Protein AF-A0A434RXT0-F1 (afdb_monomer)

Secondary structure (DSSP, 8-state):
---S---HHHHHHHHHHHHHHHHHHHTT-SSPPEEEEEEESTTTTTTS-HHHHHHHHHHHHHHHHHIIIII--SEEEEEEEE-SSEEEEEEEE-SS---SPPTT-TTHHHHHHHHHHHTT-EEEEEEEETTEEEEEEEEEEHHHHHHHHHHHHHTTS---------

Nearest PDB structures (foldseek):
  4gt8-assembly1_A  TM=8.142E-01  e=4.894E-08  Staphylococcus aureus subsp. aureus Mu50
  3ehg-assembly1_A  TM=8.130E-01  e=7.907E-08  Bacillus subtilis
  3gig-assembly1_B  TM=7.868E-01  e=9.465E-08  Bacillus subtilis
  5iuj-assembly2_E  TM=7.914E-01  e=3.334E-07  Bacillus subtilis subsp. subtilis str. 168
  7ssj-assembly1_A-2  TM=7.666E-01  e=7.720E-07  Bacillus subtilis subsp. subtilis str. 168

Mean predicted aligned error: 8.56 Å

Structure (mmCIF, N/CA/C/O backbone):
data_AF-A0A434RXT0-F1
#
_entry.id   AF-A0A434RXT0-F1
#
loop_
_atom_site.group_PDB
_atom_site.id
_atom_site.type_symbol
_atom_site.label_atom_id
_atom_site.label_alt_id
_atom_site.label_comp_id
_atom_site.label_asym_id
_atom_site.label_entity_id
_atom_site.label_seq_id
_atom_site.pdbx_PDB_ins_code
_atom_site.Cartn_x
_atom_site.Cartn_y
_atom_site.Cartn_z
_atom_site.occupancy
_atom_site.B_iso_or_equiv
_atom_site.auth_seq_id
_atom_site.auth_comp_id
_atom_site.auth_asym_id
_atom_site.auth_atom_id
_atom_site.pdbx_PDB_model_num
ATOM 1 N N . VAL A 1 1 ? 17.546 14.560 19.599 1.00 40.22 1 VAL A N 1
ATOM 2 C CA . VAL A 1 1 ? 16.942 15.906 19.497 1.00 40.22 1 VAL A CA 1
ATOM 3 C C . VAL A 1 1 ? 16.083 15.911 18.253 1.00 40.22 1 VAL A C 1
ATOM 5 O O . VAL A 1 1 ? 16.584 16.169 17.170 1.00 40.22 1 VAL A O 1
ATOM 8 N N . ASP A 1 2 ? 14.838 15.481 18.415 1.00 42.91 2 ASP A N 1
ATOM 9 C CA . ASP A 1 2 ? 13.806 15.513 17.377 1.00 42.91 2 ASP A CA 1
ATOM 10 C C . ASP A 1 2 ? 12.544 16.020 18.079 1.00 42.91 2 ASP A C 1
ATOM 12 O O . ASP A 1 2 ? 11.627 15.270 18.384 1.00 42.91 2 ASP A O 1
ATOM 16 N N . ASP A 1 3 ? 12.610 17.277 18.523 1.00 44.19 3 ASP A N 1
ATOM 17 C CA . ASP A 1 3 ? 11.499 17.926 19.206 1.00 44.19 3 ASP A CA 1
ATOM 18 C C . ASP A 1 3 ? 10.676 18.679 18.156 1.00 44.19 3 ASP A C 1
ATOM 20 O O . ASP A 1 3 ? 11.087 19.709 17.616 1.00 44.19 3 ASP A O 1
ATOM 24 N N . MET A 1 4 ? 9.507 18.101 17.877 1.00 46.62 4 MET A N 1
ATOM 25 C CA . MET A 1 4 ? 8.288 18.770 17.420 1.00 46.62 4 MET A CA 1
ATOM 26 C C . ME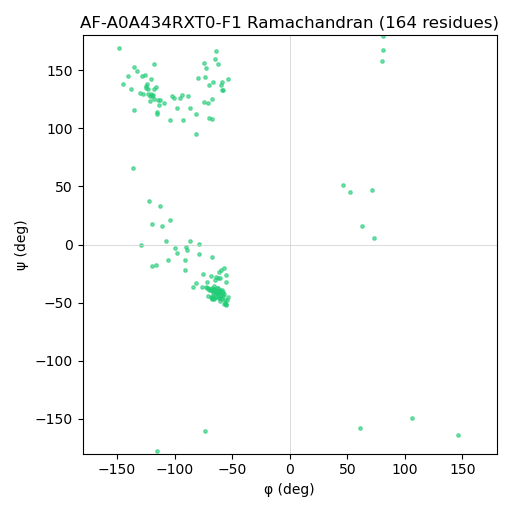T A 1 4 ? 8.256 19.319 15.989 1.00 46.62 4 MET A C 1
ATOM 28 O O . MET A 1 4 ? 7.754 20.418 15.747 1.00 46.62 4 MET A O 1
ATOM 32 N N . ARG A 1 5 ? 8.687 18.530 14.998 1.00 48.72 5 ARG A N 1
ATOM 33 C CA . ARG A 1 5 ? 8.102 18.670 13.655 1.00 48.72 5 ARG A CA 1
ATOM 34 C C . ARG A 1 5 ? 7.131 17.526 13.418 1.00 48.72 5 ARG A C 1
ATOM 36 O O . ARG A 1 5 ? 7.605 16.408 13.222 1.00 48.72 5 ARG A O 1
ATOM 43 N N . PRO A 1 6 ? 5.816 17.793 13.431 1.00 56.47 6 PRO A N 1
ATOM 44 C CA . PRO A 1 6 ? 4.856 16.743 13.175 1.00 56.47 6 PRO A CA 1
ATOM 45 C C . PRO A 1 6 ? 5.092 16.145 11.786 1.00 56.47 6 PRO A C 1
ATOM 47 O O . PRO A 1 6 ? 5.426 16.852 10.825 1.00 56.47 6 PRO A O 1
ATOM 50 N N . SER A 1 7 ? 5.017 14.819 11.701 1.00 75.81 7 SER A N 1
ATOM 51 C CA . SER A 1 7 ? 5.294 14.102 10.460 1.00 75.81 7 SER A CA 1
ATOM 52 C C . SER A 1 7 ? 4.256 14.456 9.386 1.00 75.81 7 SER A C 1
ATOM 54 O O . SER A 1 7 ? 3.156 14.913 9.684 1.00 75.81 7 SER A O 1
ATOM 56 N N . VAL A 1 8 ? 4.568 14.235 8.100 1.00 75.88 8 VAL A N 1
ATOM 57 C CA . VAL A 1 8 ? 3.572 14.429 7.019 1.00 75.88 8 VAL A CA 1
ATOM 58 C C . VAL A 1 8 ? 2.307 13.603 7.288 1.00 75.88 8 VAL A C 1
ATOM 60 O O . VAL A 1 8 ? 1.213 14.044 6.966 1.00 75.88 8 VAL A O 1
ATOM 63 N N . LEU A 1 9 ? 2.462 12.442 7.933 1.00 79.81 9 LEU A N 1
ATOM 64 C CA . LEU A 1 9 ? 1.357 11.583 8.346 1.00 79.81 9 LEU A CA 1
ATOM 65 C C . LEU A 1 9 ? 0.467 12.241 9.412 1.00 79.81 9 LEU A C 1
ATOM 67 O O . LEU A 1 9 ? -0.746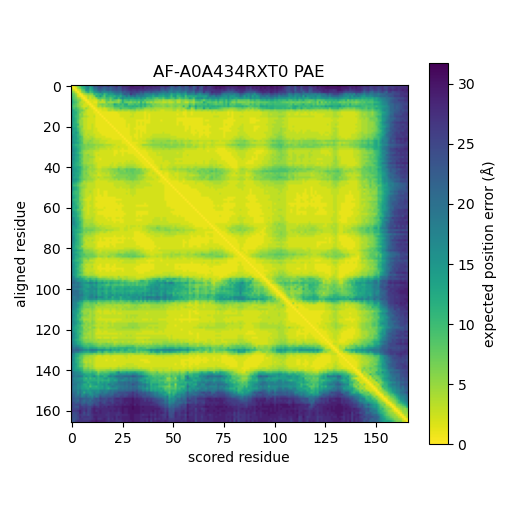 12.076 9.362 1.00 79.81 9 LEU A O 1
ATOM 71 N N . GLU A 1 10 ? 1.056 12.980 10.352 1.00 74.75 10 GLU A N 1
ATOM 72 C CA . GLU A 1 10 ? 0.332 13.703 11.407 1.00 74.75 10 GLU A CA 1
ATOM 73 C C . GLU A 1 10 ? -0.335 14.982 10.891 1.00 74.75 10 GLU A C 1
ATOM 75 O O . GLU A 1 10 ? -1.430 15.317 11.328 1.00 74.75 10 GLU A O 1
ATOM 80 N N . LEU A 1 11 ? 0.312 15.698 9.964 1.00 74.44 11 LEU A N 1
ATOM 81 C CA . LEU A 1 11 ? -0.185 16.980 9.451 1.00 74.44 11 LEU A CA 1
ATOM 82 C C . LEU A 1 11 ? -1.204 16.849 8.316 1.00 74.44 11 LEU A C 1
ATOM 84 O O . LEU A 1 11 ? -2.106 17.675 8.212 1.00 74.44 11 LEU A O 1
ATOM 88 N N . PHE A 1 12 ? -1.017 15.862 7.439 1.00 80.38 12 PHE A N 1
ATOM 89 C CA . PHE A 1 12 ? -1.732 15.757 6.161 1.00 80.38 12 PHE A CA 1
ATOM 90 C C . PHE A 1 12 ? -2.377 14.377 5.946 1.00 80.38 12 PHE A C 1
ATOM 92 O O . PHE A 1 12 ? -3.018 14.130 4.931 1.00 80.38 12 PHE A O 1
ATOM 99 N N . GLY A 1 13 ? -2.226 13.457 6.902 1.00 89.62 13 GLY A N 1
ATOM 100 C CA . GLY A 1 13 ? -2.868 12.148 6.852 1.00 89.62 13 GLY A CA 1
ATOM 101 C C . GLY A 1 13 ? -2.145 11.116 5.981 1.00 89.62 13 GLY A C 1
ATOM 102 O O . GLY A 1 13 ? -1.075 11.334 5.401 1.00 89.62 13 GLY A O 1
ATOM 103 N N . LEU A 1 14 ? -2.727 9.913 5.938 1.00 92.81 14 LEU A N 1
ATOM 104 C CA . LEU A 1 14 ? -2.098 8.730 5.341 1.00 92.81 14 LEU A CA 1
ATOM 105 C C . LEU A 1 14 ? -1.916 8.859 3.827 1.00 92.81 14 LEU A C 1
ATOM 107 O O . LEU A 1 14 ? -0.845 8.523 3.318 1.00 92.81 14 LEU A O 1
ATOM 111 N N . ARG A 1 15 ? -2.939 9.349 3.116 1.00 94.44 15 ARG A N 1
ATOM 112 C CA . ARG A 1 15 ? -2.906 9.526 1.658 1.00 94.44 15 ARG A CA 1
ATOM 113 C C . ARG A 1 15 ? -1.712 10.385 1.241 1.00 94.44 15 ARG A C 1
ATOM 115 O O . ARG A 1 15 ? -0.920 9.965 0.397 1.00 94.44 15 ARG A O 1
ATOM 122 N N . ASP A 1 16 ? -1.557 11.548 1.862 1.00 93.50 16 ASP A N 1
ATOM 123 C CA . ASP A 1 16 ? -0.539 12.527 1.480 1.00 93.50 16 ASP A CA 1
ATOM 124 C C . ASP A 1 16 ? 0.869 12.059 1.856 1.00 93.50 16 ASP A C 1
ATOM 126 O O . ASP A 1 16 ? 1.814 12.215 1.077 1.00 93.50 16 ASP A O 1
ATOM 130 N N . ALA A 1 17 ? 1.019 11.390 3.003 1.00 94.62 17 ALA A N 1
ATOM 131 C CA . ALA A 1 17 ? 2.281 10.757 3.378 1.00 94.62 17 ALA A CA 1
ATOM 132 C C . ALA A 1 17 ? 2.713 9.687 2.359 1.00 94.62 17 ALA A C 1
ATOM 134 O O . ALA A 1 17 ? 3.885 9.633 1.965 1.00 94.62 17 ALA A O 1
ATOM 135 N N . VAL A 1 18 ? 1.766 8.861 1.903 1.00 96.25 18 VAL A N 1
ATOM 136 C CA . VAL A 1 18 ? 1.993 7.833 0.881 1.00 96.25 18 VAL A CA 1
ATOM 137 C C . VAL A 1 18 ? 2.339 8.458 -0.468 1.00 96.25 18 VAL A C 1
ATOM 139 O O . VAL A 1 18 ? 3.325 8.047 -1.077 1.00 96.25 18 VAL A O 1
ATOM 142 N N . GLU A 1 19 ? 1.592 9.466 -0.922 1.00 95.88 19 GLU A N 1
ATOM 143 C CA . GLU A 1 19 ? 1.853 10.159 -2.189 1.00 95.88 19 GLU A CA 1
ATOM 144 C C . GLU A 1 19 ? 3.239 10.815 -2.192 1.00 95.88 19 GLU A C 1
ATOM 146 O O . GLU A 1 19 ? 4.027 10.634 -3.125 1.00 95.88 19 GLU A O 1
ATOM 151 N N . ALA A 1 20 ? 3.587 11.517 -1.112 1.00 95.50 20 ALA A N 1
ATOM 152 C CA . ALA A 1 20 ? 4.890 12.148 -0.969 1.00 95.50 20 ALA A CA 1
ATOM 153 C C . ALA A 1 20 ? 6.030 11.117 -0.983 1.00 95.50 20 ALA A C 1
ATOM 155 O O . ALA A 1 20 ? 7.080 11.361 -1.586 1.00 95.50 20 ALA A O 1
ATOM 156 N N . HIS A 1 21 ? 5.848 9.961 -0.334 1.00 96.38 21 HIS A N 1
ATOM 157 C CA . HIS A 1 21 ? 6.831 8.877 -0.379 1.00 96.38 21 HIS A CA 1
ATOM 158 C C . HIS A 1 21 ? 6.943 8.256 -1.770 1.00 96.38 21 HIS A C 1
ATOM 160 O O . HIS A 1 21 ? 8.055 8.104 -2.271 1.00 96.38 21 HIS A O 1
ATOM 166 N N . LEU A 1 22 ? 5.816 7.943 -2.412 1.00 96.88 22 LEU A N 1
ATOM 167 C CA . LEU A 1 22 ? 5.775 7.356 -3.750 1.00 96.88 22 LEU A CA 1
ATOM 168 C C . LEU A 1 22 ? 6.519 8.237 -4.758 1.00 96.88 22 LEU A C 1
ATOM 170 O O . LEU A 1 22 ? 7.434 7.760 -5.431 1.00 96.88 22 LEU A O 1
ATOM 174 N N . ASN A 1 23 ? 6.203 9.534 -4.783 1.00 96.62 23 ASN A N 1
ATOM 175 C CA . ASN A 1 23 ? 6.848 10.508 -5.662 1.00 96.62 23 ASN A CA 1
ATOM 176 C C . ASN A 1 23 ? 8.363 10.584 -5.427 1.00 96.62 23 ASN A C 1
ATOM 178 O O . ASN A 1 23 ? 9.140 10.581 -6.382 1.00 96.62 23 ASN A O 1
ATOM 182 N N . ARG A 1 24 ? 8.813 10.599 -4.163 1.00 96.62 24 ARG A N 1
ATOM 183 C CA . ARG A 1 24 ? 10.252 10.600 -3.843 1.00 96.62 24 ARG A CA 1
ATOM 184 C C . ARG A 1 24 ? 10.951 9.315 -4.280 1.00 96.62 24 ARG A C 1
ATOM 186 O O . ARG A 1 24 ? 12.070 9.390 -4.786 1.00 96.62 24 ARG A O 1
ATOM 193 N N . SER A 1 25 ? 10.310 8.163 -4.097 1.00 96.06 25 SER A N 1
ATOM 194 C CA . SER A 1 25 ? 10.882 6.853 -4.421 1.00 96.06 25 SER A CA 1
ATOM 195 C C . SER A 1 25 ? 11.110 6.669 -5.921 1.00 96.06 25 SER A C 1
ATOM 197 O O . SER A 1 25 ? 12.119 6.086 -6.313 1.00 96.06 25 SER A O 1
ATOM 199 N N . VAL A 1 26 ? 10.228 7.212 -6.768 1.00 96.81 26 VAL A N 1
ATOM 200 C CA . VAL A 1 26 ? 10.360 7.105 -8.232 1.00 96.81 26 VAL A CA 1
ATOM 201 C C . VAL A 1 26 ? 11.140 8.254 -8.875 1.00 96.81 26 VAL A C 1
ATOM 203 O O . VAL A 1 26 ? 11.553 8.132 -10.025 1.00 96.81 26 VAL A O 1
ATOM 206 N N . ALA A 1 27 ? 11.395 9.355 -8.157 1.00 95.75 27 ALA A N 1
ATOM 207 C CA . ALA A 1 27 ? 11.966 10.589 -8.719 1.00 95.75 27 ALA A CA 1
ATOM 208 C C . ALA A 1 27 ? 13.304 10.403 -9.457 1.00 95.75 27 ALA A C 1
ATOM 210 O O . ALA A 1 27 ? 13.661 11.205 -10.318 1.00 95.75 27 ALA A O 1
ATOM 211 N N . ARG A 1 28 ? 14.074 9.369 -9.099 1.00 94.25 28 ARG A N 1
ATOM 212 C CA . ARG A 1 28 ? 15.389 9.071 -9.692 1.00 94.25 28 ARG A CA 1
ATOM 213 C C . ARG A 1 28 ? 15.384 7.849 -10.611 1.00 94.25 28 ARG A C 1
ATOM 215 O O . ARG A 1 28 ? 16.449 7.479 -11.105 1.00 94.25 28 ARG A O 1
ATOM 222 N N . ALA A 1 29 ? 14.228 7.225 -10.826 1.00 93.81 29 ALA A N 1
ATOM 223 C CA . ALA A 1 29 ? 14.112 6.039 -11.660 1.00 93.81 29 ALA A CA 1
ATOM 224 C C . ALA A 1 29 ? 14.419 6.362 -13.131 1.00 93.81 29 ALA A C 1
ATOM 226 O O . ALA A 1 29 ? 14.046 7.416 -13.654 1.00 93.81 29 ALA A O 1
ATOM 227 N N . LYS A 1 30 ? 15.133 5.448 -13.793 1.00 93.38 30 LYS A N 1
ATOM 228 C CA . LYS A 1 30 ? 15.436 5.508 -15.226 1.00 93.38 30 LYS A CA 1
ATOM 229 C C . LYS A 1 30 ? 15.202 4.117 -15.827 1.00 93.38 30 LYS A C 1
ATOM 231 O O . LYS A 1 30 ? 15.941 3.207 -15.453 1.00 93.38 30 LYS A O 1
ATOM 236 N N . PRO A 1 31 ? 14.235 3.947 -16.750 1.00 93.69 31 PRO A N 1
ATOM 237 C CA . PRO A 1 31 ? 13.278 4.948 -17.253 1.00 93.69 31 PRO A CA 1
ATOM 238 C C . PRO A 1 31 ? 12.306 5.470 -16.166 1.00 93.69 31 PRO A C 1
ATOM 240 O O . PRO A 1 31 ? 12.246 4.886 -15.084 1.00 93.69 31 PRO A O 1
ATOM 243 N N . PRO A 1 32 ? 11.569 6.575 -16.418 1.00 96.38 32 PRO A N 1
ATOM 244 C CA . PRO A 1 32 ? 10.558 7.073 -15.486 1.00 96.38 32 PRO A CA 1
ATOM 245 C C . PRO A 1 32 ? 9.469 6.031 -15.213 1.00 96.38 32 PRO A C 1
ATOM 247 O O . PRO A 1 32 ? 9.010 5.361 -16.136 1.00 96.38 32 PRO A O 1
ATOM 250 N N . ILE A 1 33 ? 9.033 5.945 -13.956 1.00 97.75 33 ILE A N 1
ATOM 251 C CA . ILE A 1 33 ? 7.946 5.065 -13.511 1.00 97.75 33 ILE A CA 1
ATOM 252 C C . ILE A 1 33 ? 6.677 5.910 -13.385 1.00 97.75 33 ILE A C 1
ATOM 254 O O . ILE A 1 33 ? 6.679 6.933 -12.697 1.00 97.75 33 ILE A O 1
ATOM 258 N N . ALA A 1 34 ? 5.591 5.493 -14.034 1.00 97.56 34 ALA A N 1
ATOM 259 C CA . ALA A 1 34 ? 4.293 6.138 -13.890 1.00 97.56 34 ALA A CA 1
ATOM 260 C C . ALA A 1 34 ? 3.711 5.868 -12.495 1.00 97.56 34 ALA A C 1
ATOM 262 O O . ALA A 1 34 ? 3.753 4.741 -12.004 1.00 97.56 34 ALA A O 1
ATOM 263 N N . VAL A 1 35 ? 3.130 6.887 -11.866 1.00 97.56 35 VAL A N 1
ATOM 264 C CA . VAL A 1 35 ? 2.527 6.761 -10.534 1.00 97.56 35 VAL A CA 1
ATOM 265 C C . VAL A 1 35 ? 1.051 7.118 -10.564 1.00 97.56 35 VA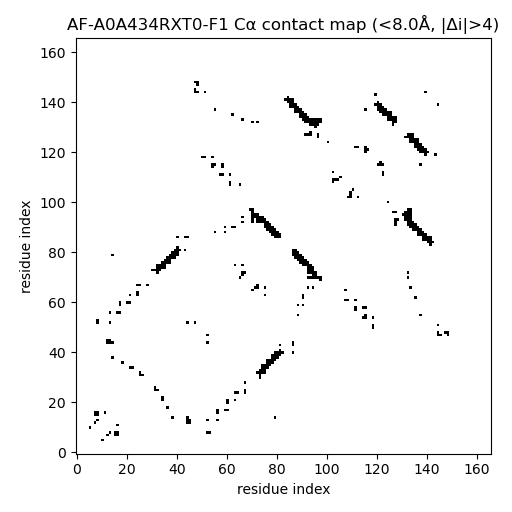L A C 1
ATOM 267 O O . VAL A 1 35 ? 0.640 8.040 -11.269 1.00 97.56 35 VAL A O 1
ATOM 270 N N . ARG A 1 36 ? 0.249 6.388 -9.788 1.00 97.25 36 ARG A N 1
ATOM 271 C CA . ARG A 1 36 ? -1.161 6.707 -9.555 1.00 97.25 36 ARG A CA 1
ATOM 272 C C . ARG A 1 36 ? -1.507 6.498 -8.091 1.00 97.25 36 ARG A C 1
ATOM 274 O O . ARG A 1 36 ? -1.203 5.449 -7.535 1.00 97.25 36 ARG A O 1
ATOM 281 N N . ILE A 1 37 ? -2.197 7.465 -7.501 1.00 96.81 37 ILE A N 1
ATOM 282 C CA . ILE A 1 37 ? -2.866 7.291 -6.217 1.00 96.81 37 ILE A CA 1
ATOM 283 C C . ILE A 1 37 ? -4.369 7.475 -6.409 1.00 96.81 37 ILE A C 1
ATOM 285 O O . ILE A 1 37 ? -4.802 8.390 -7.109 1.00 96.81 37 ILE A O 1
ATOM 289 N N . ALA A 1 38 ? -5.164 6.581 -5.837 1.00 96.25 38 ALA A N 1
ATOM 290 C CA . ALA A 1 38 ? -6.611 6.723 -5.776 1.00 96.25 38 ALA A CA 1
ATOM 291 C C . ALA A 1 38 ? -7.077 6.556 -4.340 1.00 96.25 38 ALA A C 1
ATOM 293 O O . ALA A 1 38 ? -6.741 5.574 -3.684 1.00 96.25 38 ALA A O 1
ATOM 294 N N . ASP A 1 39 ? -7.878 7.508 -3.881 1.00 95.75 39 ASP A N 1
ATOM 295 C CA . ASP A 1 39 ? -8.546 7.425 -2.596 1.00 95.75 39 ASP A CA 1
ATOM 296 C C . ASP A 1 39 ? -10.053 7.370 -2.832 1.00 95.75 39 ASP A C 1
ATOM 298 O O . ASP A 1 39 ? -10.657 8.289 -3.379 1.00 95.75 39 ASP A O 1
ATOM 302 N N . THR A 1 40 ? -10.628 6.231 -2.474 1.00 95.31 40 THR A N 1
ATOM 303 C CA . THR A 1 40 ? -12.063 5.930 -2.525 1.00 95.31 40 THR A CA 1
ATOM 304 C C . THR A 1 40 ? -12.587 5.602 -1.128 1.00 95.31 40 THR A C 1
ATOM 306 O O . THR A 1 40 ? -13.625 4.967 -0.980 1.00 95.31 40 THR A O 1
ATOM 309 N N . SER A 1 41 ? -11.834 5.983 -0.092 1.00 91.75 41 SER A N 1
ATOM 310 C CA . SER A 1 41 ? -12.172 5.739 1.308 1.00 91.75 41 SER A CA 1
ATOM 311 C C . SER A 1 41 ? -13.005 6.854 1.942 1.00 91.75 41 SER A C 1
ATOM 313 O O . SER A 1 41 ? -13.416 6.705 3.091 1.00 91.75 41 SER A O 1
ATOM 315 N N . ASP A 1 42 ? -13.248 7.946 1.211 1.00 88.12 42 ASP A N 1
ATOM 316 C CA . ASP A 1 42 ? -14.007 9.115 1.676 1.00 88.12 42 ASP A CA 1
ATOM 317 C C . ASP A 1 42 ? -13.471 9.670 3.011 1.00 88.12 42 ASP A C 1
ATOM 319 O O . ASP A 1 42 ? -14.204 9.881 3.972 1.00 88.12 42 ASP A O 1
ATOM 323 N N . GLY A 1 43 ? -12.141 9.792 3.115 1.00 85.69 43 GLY A N 1
ATOM 324 C CA . GLY A 1 43 ? -11.468 10.277 4.326 1.00 85.69 43 GLY A CA 1
ATOM 325 C C . GLY A 1 43 ? -11.452 9.287 5.497 1.00 85.69 43 GLY A C 1
ATOM 326 O O . GLY A 1 43 ? -10.946 9.618 6.565 1.00 85.69 43 GLY A O 1
ATOM 327 N N . SER A 1 44 ? -11.932 8.045 5.327 1.00 87.56 44 SER A N 1
ATOM 328 C CA . SER A 1 44 ? -11.963 7.046 6.416 1.00 87.56 44 SER A CA 1
ATOM 329 C C . SER A 1 44 ? -10.584 6.761 7.029 1.00 87.56 44 SER A C 1
ATOM 331 O O . SER A 1 44 ? -10.509 6.286 8.160 1.00 87.56 44 SER A O 1
ATOM 333 N N . ALA A 1 45 ? -9.492 7.063 6.318 1.00 87.62 45 ALA A N 1
ATOM 334 C CA . ALA A 1 45 ? -8.134 6.962 6.848 1.00 87.62 45 ALA A CA 1
ATOM 335 C C . ALA A 1 45 ? -7.872 7.894 8.051 1.00 87.62 45 ALA A C 1
ATOM 337 O O . ALA A 1 45 ? -7.058 7.560 8.916 1.00 87.62 45 ALA A O 1
ATOM 338 N N . ASP A 1 46 ? -8.564 9.032 8.134 1.00 84.75 46 ASP A N 1
ATOM 339 C CA . ASP A 1 46 ? -8.371 10.033 9.190 1.00 84.75 46 ASP A CA 1
ATOM 340 C C . ASP A 1 46 ? -8.983 9.588 10.524 1.00 84.75 46 ASP A C 1
ATOM 342 O O . ASP A 1 46 ? -8.493 9.960 11.590 1.00 84.75 46 ASP A O 1
ATOM 346 N N . GLY A 1 47 ? -9.999 8.721 10.471 1.00 85.19 47 GLY A N 1
ATOM 347 C CA . GLY A 1 47 ? -10.625 8.113 11.649 1.00 85.19 47 GLY A CA 1
ATOM 348 C C . GLY A 1 47 ? -9.834 6.953 12.264 1.00 85.19 47 GLY A C 1
ATOM 349 O O . GLY A 1 47 ? -10.192 6.473 13.336 1.00 85.19 47 GLY A O 1
ATOM 350 N N . LEU A 1 48 ? -8.769 6.486 11.608 1.00 87.94 48 LEU A N 1
ATOM 351 C CA . LEU A 1 48 ? -7.924 5.410 12.129 1.00 87.94 48 LEU A CA 1
ATOM 352 C C . LEU A 1 48 ? -7.054 5.904 13.293 1.00 87.94 48 LEU A C 1
ATOM 354 O O . LEU A 1 48 ? -6.662 7.069 13.336 1.00 87.94 48 LEU A O 1
ATOM 358 N N . SER A 1 49 ? -6.683 5.010 14.212 1.00 88.88 49 SER A N 1
ATOM 359 C CA . SER A 1 49 ? -5.729 5.350 15.274 1.00 88.88 49 SER A CA 1
ATOM 360 C C . SER A 1 49 ? -4.358 5.732 14.691 1.00 88.88 49 SER A C 1
ATOM 362 O O . SER A 1 49 ? -3.977 5.314 13.592 1.00 88.88 49 SER A O 1
ATOM 364 N N . GLU A 1 50 ? -3.577 6.521 15.431 1.00 87.62 50 GLU A N 1
ATOM 365 C CA . GLU A 1 50 ? -2.227 6.912 15.007 1.00 87.62 50 GLU A CA 1
ATOM 366 C C . GLU A 1 50 ? -1.309 5.697 14.811 1.00 87.62 50 GLU A C 1
ATOM 368 O O . GLU A 1 50 ? -0.576 5.618 13.819 1.00 87.62 50 GLU A O 1
ATOM 373 N N . THR A 1 51 ? -1.398 4.719 15.718 1.00 88.00 51 THR A N 1
ATOM 374 C CA . THR A 1 51 ? -0.689 3.436 15.641 1.00 88.00 51 THR A CA 1
ATOM 375 C C . THR A 1 51 ? -0.967 2.734 14.317 1.00 88.00 51 THR A C 1
ATOM 377 O O . THR A 1 51 ? -0.044 2.317 13.613 1.00 88.00 51 THR A O 1
ATOM 380 N N . LEU A 1 52 ? -2.242 2.664 13.941 1.00 91.75 52 LEU A N 1
ATOM 381 C CA . LEU A 1 52 ? -2.710 1.972 12.753 1.00 91.75 52 LEU A CA 1
ATOM 382 C C . LEU A 1 52 ? -2.303 2.723 11.477 1.00 91.75 52 LEU A C 1
ATOM 384 O O . LEU A 1 52 ? -1.735 2.117 10.564 1.00 91.75 52 LEU A O 1
ATOM 388 N N . ARG A 1 53 ? -2.458 4.055 11.439 1.00 92.19 53 ARG A N 1
ATOM 389 C CA . ARG A 1 53 ? -1.937 4.896 10.343 1.00 92.19 53 ARG A CA 1
ATOM 390 C C . ARG A 1 53 ? -0.429 4.726 10.165 1.00 92.19 53 ARG A C 1
ATOM 392 O O . ARG A 1 53 ? 0.052 4.598 9.038 1.00 92.19 53 ARG A O 1
ATOM 399 N N . THR A 1 54 ? 0.321 4.686 11.263 1.00 91.94 54 THR A N 1
ATOM 400 C CA . THR A 1 54 ? 1.778 4.511 11.244 1.00 91.94 54 THR A CA 1
ATOM 401 C C . THR A 1 54 ? 2.166 3.134 10.719 1.00 91.94 54 THR A C 1
ATOM 403 O O . THR A 1 54 ? 3.043 3.031 9.857 1.00 91.94 54 THR A O 1
ATOM 406 N N . ALA A 1 55 ? 1.508 2.072 11.187 1.00 92.81 55 ALA A N 1
ATOM 407 C CA . ALA A 1 55 ? 1.748 0.715 10.712 1.00 92.81 55 ALA A CA 1
ATOM 408 C C . ALA A 1 55 ? 1.456 0.587 9.210 1.00 92.81 55 ALA A C 1
ATOM 410 O O . ALA A 1 55 ? 2.327 0.131 8.463 1.00 92.81 55 ALA A O 1
ATOM 411 N N . LEU A 1 56 ? 0.297 1.078 8.755 1.00 95.25 56 LEU A N 1
ATOM 412 C CA . LEU A 1 56 ? -0.072 1.131 7.339 1.00 95.25 56 LEU A CA 1
ATOM 413 C C . LEU A 1 56 ? 0.979 1.865 6.511 1.00 95.25 56 LEU A C 1
ATOM 415 O O . LEU A 1 56 ? 1.493 1.317 5.536 1.00 95.25 56 LEU A O 1
ATOM 419 N N . TYR A 1 57 ? 1.359 3.076 6.924 1.00 95.94 57 TYR A N 1
ATOM 420 C CA . TYR A 1 57 ? 2.348 3.874 6.206 1.00 95.94 57 TYR A CA 1
ATOM 421 C C . TYR A 1 57 ? 3.696 3.153 6.088 1.00 95.94 57 TYR A C 1
ATOM 423 O O . TYR A 1 57 ? 4.344 3.214 5.043 1.00 95.94 57 TYR A O 1
ATOM 431 N N . ARG A 1 58 ? 4.138 2.443 7.133 1.00 95.19 58 ARG A N 1
ATOM 432 C CA . ARG A 1 58 ? 5.398 1.683 7.107 1.00 95.19 58 ARG A CA 1
ATOM 433 C C . ARG A 1 58 ? 5.330 0.465 6.191 1.00 95.19 58 ARG A C 1
ATOM 435 O O . ARG A 1 58 ? 6.313 0.191 5.508 1.00 95.19 58 ARG A O 1
ATOM 442 N N . ILE A 1 59 ? 4.201 -0.241 6.156 1.00 96.69 59 ILE A N 1
ATOM 443 C CA . ILE A 1 59 ? 4.014 -1.377 5.244 1.00 96.69 59 ILE A CA 1
ATOM 444 C C . ILE A 1 59 ? 3.974 -0.881 3.792 1.00 96.69 59 ILE A C 1
ATOM 446 O O . ILE A 1 59 ? 4.692 -1.407 2.947 1.00 96.69 59 ILE A O 1
ATOM 450 N N . VAL A 1 60 ? 3.214 0.181 3.510 1.00 97.75 60 VAL A N 1
ATOM 451 C CA . VAL A 1 60 ? 3.116 0.781 2.167 1.00 97.75 60 VAL A CA 1
ATOM 452 C C . VAL A 1 60 ? 4.467 1.311 1.688 1.00 97.75 60 VAL A C 1
ATOM 454 O O . VAL A 1 60 ? 4.836 1.090 0.536 1.00 97.75 60 VAL A O 1
ATOM 457 N N . GLN A 1 61 ? 5.241 1.962 2.563 1.00 96.31 61 GLN A N 1
ATOM 458 C CA . GLN A 1 61 ? 6.606 2.389 2.240 1.00 96.31 61 GLN A CA 1
ATOM 459 C C . GLN A 1 61 ? 7.475 1.221 1.785 1.00 96.31 61 GLN A C 1
ATOM 461 O O . GLN A 1 61 ? 8.171 1.338 0.778 1.00 96.31 61 GLN A O 1
ATOM 466 N N . GLU A 1 62 ? 7.446 0.112 2.521 1.00 95.94 62 GLU A N 1
ATOM 467 C CA . GLU A 1 62 ? 8.256 -1.057 2.199 1.00 95.94 62 GLU A CA 1
ATOM 468 C C . GLU A 1 62 ? 7.779 -1.737 0.912 1.00 95.94 62 GLU A C 1
ATOM 470 O O . GLU A 1 62 ? 8.603 -2.095 0.076 1.00 95.94 62 GLU A O 1
ATOM 475 N N . ALA A 1 63 ? 6.465 -1.819 0.686 1.00 96.88 63 ALA A N 1
ATOM 476 C CA . ALA A 1 63 ? 5.901 -2.314 -0.568 1.00 96.88 63 ALA A CA 1
ATOM 477 C C . ALA A 1 63 ? 6.363 -1.479 -1.779 1.00 96.88 63 ALA A C 1
ATOM 479 O O . ALA A 1 63 ? 6.837 -2.038 -2.767 1.00 96.88 63 ALA A O 1
ATOM 480 N N . ILE A 1 64 ? 6.314 -0.143 -1.685 1.00 97.12 64 ILE A N 1
ATOM 481 C CA . ILE A 1 64 ? 6.809 0.764 -2.736 1.00 97.12 64 ILE A CA 1
ATOM 482 C C . ILE A 1 64 ? 8.319 0.588 -2.940 1.00 97.12 64 ILE A C 1
ATOM 484 O O . ILE A 1 64 ? 8.787 0.510 -4.076 1.00 97.12 64 ILE A O 1
ATOM 488 N N . ASN A 1 65 ? 9.094 0.510 -1.854 1.00 94.94 65 ASN A N 1
ATOM 489 C CA . ASN A 1 65 ? 10.541 0.315 -1.932 1.00 94.94 65 ASN A CA 1
ATOM 490 C C . ASN A 1 65 ? 10.886 -1.009 -2.619 1.00 94.94 65 ASN A C 1
ATOM 492 O O . ASN A 1 65 ? 11.798 -1.044 -3.446 1.00 94.94 65 ASN A O 1
ATOM 496 N N . ASN A 1 66 ? 10.154 -2.075 -2.296 1.00 93.81 66 ASN A N 1
ATOM 497 C CA . ASN A 1 66 ? 10.334 -3.383 -2.905 1.00 93.81 66 ASN A CA 1
ATOM 498 C C . ASN A 1 66 ? 10.013 -3.345 -4.396 1.00 93.81 66 ASN A C 1
ATOM 500 O O . ASN A 1 66 ? 10.827 -3.812 -5.186 1.00 93.81 66 ASN A O 1
ATOM 504 N N . ALA A 1 67 ? 8.907 -2.716 -4.800 1.00 94.88 67 ALA A N 1
ATOM 505 C CA . ALA A 1 67 ? 8.582 -2.546 -6.213 1.00 94.88 67 ALA A CA 1
ATOM 506 C C . ALA A 1 67 ? 9.706 -1.806 -6.964 1.00 94.88 67 ALA A C 1
ATOM 508 O O . ALA A 1 67 ? 10.239 -2.314 -7.950 1.00 94.88 67 ALA A O 1
ATOM 509 N N . VAL A 1 68 ? 10.147 -0.648 -6.460 1.00 94.56 68 VAL A N 1
ATOM 510 C CA . VAL A 1 68 ? 11.186 0.169 -7.116 1.00 94.56 68 VAL A CA 1
ATOM 511 C C . VAL A 1 68 ? 12.539 -0.546 -7.184 1.00 94.56 68 VAL A C 1
ATOM 513 O O . VAL A 1 68 ? 13.224 -0.463 -8.202 1.00 94.56 68 VAL A O 1
ATOM 516 N N . ARG A 1 69 ? 12.954 -1.232 -6.112 1.00 92.62 69 ARG A N 1
ATOM 517 C CA . ARG A 1 69 ? 14.275 -1.881 -6.042 1.00 92.62 69 ARG A CA 1
ATOM 518 C C . ARG A 1 69 ? 14.322 -3.229 -6.732 1.00 92.62 69 ARG A C 1
ATOM 520 O O . ARG A 1 69 ? 15.383 -3.609 -7.223 1.00 92.62 69 ARG A O 1
ATOM 527 N N . HIS A 1 70 ? 13.217 -3.962 -6.694 1.00 90.62 70 HIS A N 1
ATOM 528 C CA . HIS A 1 70 ? 13.226 -5.377 -7.012 1.00 90.62 70 HIS A CA 1
ATOM 529 C C . HIS A 1 70 ? 12.344 -5.757 -8.176 1.00 90.62 70 HIS A C 1
ATOM 531 O O . HIS A 1 70 ? 12.609 -6.833 -8.663 1.00 90.62 70 HIS A O 1
ATOM 537 N N . ALA A 1 71 ? 11.357 -4.968 -8.618 1.00 91.00 71 ALA A N 1
ATOM 538 C CA . ALA A 1 71 ? 10.409 -5.407 -9.653 1.00 91.00 71 ALA A CA 1
ATOM 539 C C . ALA A 1 71 ? 10.643 -4.782 -11.042 1.00 91.00 71 ALA A C 1
ATOM 541 O O . ALA A 1 71 ? 10.072 -5.257 -12.024 1.00 91.00 71 ALA A O 1
ATOM 542 N N . ALA A 1 72 ? 11.461 -3.725 -11.129 1.00 91.81 72 ALA A N 1
ATOM 543 C CA . ALA A 1 72 ? 11.660 -2.911 -12.335 1.00 91.81 72 ALA A CA 1
ATOM 544 C C . ALA A 1 72 ? 10.340 -2.507 -13.045 1.00 91.81 72 ALA A C 1
ATOM 546 O O . ALA A 1 72 ? 10.196 -2.740 -14.248 1.00 91.81 72 ALA A O 1
ATOM 547 N N . PRO A 1 73 ? 9.359 -1.930 -12.322 1.00 95.31 73 PRO A N 1
ATOM 548 C CA . PRO A 1 73 ? 8.040 -1.656 -12.876 1.00 95.31 73 PRO A CA 1
ATOM 549 C C . PRO A 1 73 ? 8.063 -0.461 -13.828 1.00 95.31 73 PRO A C 1
ATOM 551 O O . PRO A 1 73 ? 8.892 0.442 -13.706 1.00 95.31 73 PRO A O 1
ATOM 554 N N . SER A 1 74 ? 7.096 -0.421 -14.740 1.00 96.12 74 SER A N 1
ATOM 555 C CA . SER A 1 74 ? 6.796 0.765 -15.545 1.00 96.12 74 SER A CA 1
ATOM 556 C C . SER A 1 74 ? 5.739 1.651 -14.879 1.00 96.12 74 SER A C 1
ATOM 558 O O . SER A 1 74 ? 5.683 2.858 -15.129 1.00 96.12 74 SER A O 1
ATOM 560 N N . ARG A 1 75 ? 4.937 1.073 -13.977 1.00 96.81 75 ARG A N 1
ATOM 561 C CA . ARG A 1 75 ? 3.873 1.744 -13.237 1.00 96.81 75 ARG A CA 1
ATOM 562 C C . ARG A 1 75 ? 3.738 1.198 -11.818 1.00 96.81 75 ARG A C 1
ATOM 564 O O . ARG A 1 75 ? 3.725 -0.010 -11.606 1.00 96.81 75 ARG A O 1
ATOM 571 N N . ILE A 1 76 ? 3.544 2.105 -10.862 1.00 98.12 76 ILE A N 1
ATOM 572 C CA . ILE A 1 76 ? 3.146 1.785 -9.487 1.00 98.12 76 ILE A CA 1
ATOM 573 C C . ILE A 1 76 ? 1.851 2.522 -9.158 1.00 98.12 76 ILE A C 1
ATOM 575 O O . ILE A 1 76 ? 1.697 3.716 -9.419 1.00 98.12 76 ILE A O 1
ATOM 579 N N . GLU A 1 77 ? 0.917 1.805 -8.558 1.00 98.25 77 GLU A N 1
ATOM 580 C CA . GLU A 1 77 ? -0.371 2.319 -8.135 1.00 98.25 77 GLU A CA 1
ATOM 581 C C . GLU A 1 77 ? -0.592 2.070 -6.647 1.00 98.25 77 GLU A C 1
ATOM 583 O O . GLU A 1 77 ? -0.325 0.975 -6.152 1.00 98.25 77 GLU A O 1
ATOM 588 N N . VAL A 1 78 ? -1.131 3.069 -5.950 1.00 98.44 78 VAL A N 1
ATOM 589 C CA . VAL A 1 78 ? -1.618 2.915 -4.581 1.00 98.44 78 VAL A CA 1
ATOM 590 C C . VAL A 1 78 ? -3.100 3.263 -4.511 1.00 98.44 78 VAL A C 1
ATOM 592 O O . VAL A 1 78 ? -3.520 4.324 -4.972 1.00 98.44 78 VAL A O 1
ATOM 595 N N . GLN A 1 79 ? -3.897 2.377 -3.922 1.00 98.25 79 GLN A N 1
ATOM 596 C CA . GLN A 1 79 ? -5.325 2.580 -3.715 1.00 98.25 79 GLN A CA 1
ATOM 597 C C . GLN A 1 79 ? -5.663 2.509 -2.228 1.00 98.25 79 GLN A C 1
ATOM 599 O O . GLN A 1 79 ? -5.336 1.524 -1.568 1.00 98.25 79 GLN A O 1
ATOM 604 N N . LEU A 1 80 ? -6.351 3.532 -1.727 1.00 97.75 80 LEU A N 1
ATOM 605 C CA . LEU A 1 80 ? -7.035 3.526 -0.439 1.00 97.75 80 LEU A CA 1
ATOM 606 C C . LEU A 1 80 ? -8.529 3.336 -0.722 1.00 97.75 80 LEU A C 1
ATOM 608 O O . LEU A 1 80 ? -9.117 4.041 -1.547 1.00 97.75 80 LEU A O 1
ATOM 612 N N . ALA A 1 81 ? -9.147 2.356 -0.078 1.00 96.75 81 ALA A N 1
ATOM 613 C CA . ALA A 1 81 ? -10.561 2.055 -0.250 1.00 96.75 81 ALA A CA 1
ATOM 614 C C . ALA A 1 81 ? -11.178 1.691 1.094 1.00 96.75 81 ALA A C 1
ATOM 616 O O . ALA A 1 81 ? -10.539 1.049 1.925 1.00 96.75 81 ALA A O 1
ATOM 617 N N . SER A 1 82 ? -12.434 2.071 1.296 1.00 94.19 82 SER A N 1
ATOM 618 C CA . SER A 1 82 ? -13.191 1.635 2.462 1.00 94.19 82 SER A CA 1
ATOM 619 C C . SER A 1 82 ? -14.527 1.049 2.040 1.00 94.19 82 SER A C 1
ATOM 621 O O . SER A 1 82 ? -15.136 1.471 1.060 1.00 94.19 82 SER A O 1
ATOM 623 N N . THR A 1 83 ? -14.957 0.041 2.786 1.00 92.56 83 THR A N 1
ATOM 624 C CA . THR A 1 83 ? -16.306 -0.511 2.755 1.00 92.56 83 THR A CA 1
ATOM 625 C C . THR A 1 83 ? -16.971 -0.256 4.109 1.00 92.56 83 THR A C 1
ATOM 627 O O . THR A 1 83 ? -16.371 0.338 5.008 1.00 92.56 83 THR A O 1
ATOM 630 N N . ALA A 1 84 ? -18.202 -0.740 4.287 1.00 88.06 84 ALA A N 1
ATOM 631 C CA . ALA A 1 84 ? -18.877 -0.684 5.581 1.00 88.06 84 ALA A CA 1
ATOM 632 C C . ALA A 1 84 ? -18.121 -1.441 6.689 1.00 88.06 84 ALA A C 1
ATOM 634 O O . ALA A 1 84 ? -18.223 -1.069 7.851 1.00 88.06 84 ALA A O 1
ATOM 635 N N . THR A 1 85 ? -17.361 -2.487 6.347 1.00 90.44 85 THR A N 1
ATOM 636 C CA . THR A 1 85 ? -16.723 -3.374 7.334 1.00 90.44 85 THR A CA 1
ATOM 637 C C . THR A 1 85 ? -15.204 -3.341 7.295 1.00 90.44 85 THR A C 1
ATOM 639 O O . THR A 1 85 ? -14.575 -3.764 8.259 1.00 90.4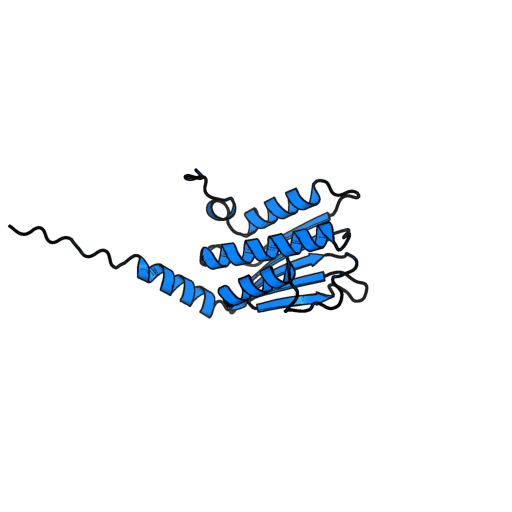4 85 THR A O 1
ATOM 642 N N . THR A 1 86 ? -14.595 -2.843 6.217 1.00 94.00 86 THR A N 1
ATOM 643 C CA . THR A 1 86 ? -13.139 -2.885 6.042 1.00 94.00 86 THR A CA 1
ATOM 644 C C . THR A 1 86 ? -12.542 -1.575 5.542 1.00 94.00 86 THR A C 1
ATOM 646 O O . 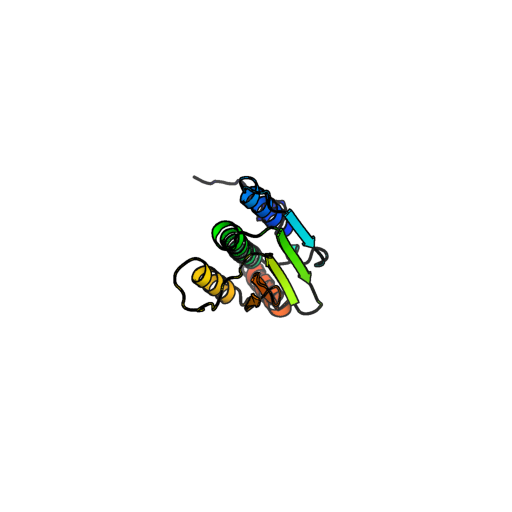THR A 1 86 ? -13.179 -0.779 4.844 1.00 94.00 86 THR A O 1
ATOM 649 N N . PHE A 1 87 ? -11.277 -1.361 5.888 1.00 95.44 87 PHE A N 1
ATOM 650 C CA . PHE A 1 87 ? -10.404 -0.373 5.272 1.00 95.44 87 PHE A CA 1
ATOM 651 C C . PHE A 1 87 ? -9.216 -1.089 4.631 1.00 95.44 87 PHE A C 1
ATOM 653 O O . PHE A 1 87 ? -8.544 -1.891 5.281 1.00 95.44 87 PHE A O 1
ATOM 660 N N . ASN A 1 88 ? -8.958 -0.787 3.360 1.00 96.69 88 ASN A N 1
ATOM 661 C CA . ASN A 1 88 ? -7.957 -1.463 2.551 1.00 96.69 88 ASN A CA 1
ATOM 662 C C . ASN A 1 88 ? -6.961 -0.466 1.960 1.00 96.69 88 ASN A C 1
ATOM 664 O O . ASN A 1 88 ? -7.353 0.548 1.378 1.00 96.69 88 ASN A O 1
ATOM 668 N N . VAL A 1 89 ? -5.677 -0.819 2.014 1.00 98.06 89 VAL A N 1
ATOM 669 C CA . VAL A 1 89 ? -4.627 -0.172 1.224 1.00 98.06 89 VAL A CA 1
ATOM 670 C C . VAL A 1 89 ? -4.000 -1.201 0.300 1.00 98.06 89 VAL A C 1
ATOM 672 O O . VAL A 1 89 ? -3.549 -2.254 0.744 1.00 98.06 89 VAL A O 1
ATOM 675 N N . THR A 1 90 ? -3.977 -0.902 -0.994 1.00 98.38 90 THR A N 1
ATOM 676 C CA . THR A 1 90 ? -3.401 -1.783 -2.011 1.00 98.38 90 THR A CA 1
ATOM 677 C C . THR A 1 90 ? -2.266 -1.081 -2.735 1.00 98.38 90 THR A C 1
ATOM 679 O O . THR A 1 90 ? -2.467 0.010 -3.260 1.00 98.38 90 THR A O 1
ATOM 682 N N . VAL A 1 91 ? -1.096 -1.713 -2.805 1.00 98.44 91 VAL A N 1
ATOM 683 C CA . VAL A 1 91 ? 0.033 -1.279 -3.641 1.00 98.44 91 VAL A CA 1
ATOM 684 C C . VAL A 1 91 ? 0.175 -2.272 -4.785 1.00 98.44 91 VAL A C 1
ATOM 686 O O . VAL A 1 91 ? 0.337 -3.462 -4.539 1.00 98.44 91 VAL A O 1
ATOM 689 N N . THR A 1 92 ? 0.087 -1.802 -6.026 1.00 98.12 92 THR A N 1
ATOM 690 C CA . THR A 1 92 ? 0.205 -2.643 -7.223 1.00 98.12 92 THR A CA 1
ATOM 691 C C . THR A 1 92 ? 1.327 -2.138 -8.117 1.00 98.12 92 THR A C 1
ATOM 693 O O . THR A 1 92 ? 1.347 -0.960 -8.467 1.00 98.12 92 THR A O 1
ATOM 696 N N . ASP A 1 93 ? 2.226 -3.024 -8.526 1.00 97.12 93 ASP A N 1
ATOM 697 C CA . ASP A 1 93 ? 3.220 -2.769 -9.567 1.00 97.12 93 ASP A CA 1
ATOM 698 C C . ASP A 1 93 ? 3.023 -3.716 -10.758 1.00 97.12 93 ASP A C 1
ATOM 700 O O . ASP A 1 93 ? 2.446 -4.795 -10.621 1.00 97.12 93 ASP A O 1
ATOM 704 N N . ASP A 1 94 ? 3.480 -3.298 -11.936 1.00 95.75 94 ASP A N 1
ATOM 705 C CA . ASP A 1 94 ? 3.442 -4.081 -13.179 1.00 95.75 94 ASP A CA 1
ATOM 706 C C . ASP A 1 94 ? 4.808 -4.675 -13.562 1.00 95.75 94 ASP A C 1
ATOM 708 O O . ASP A 1 94 ? 5.049 -4.992 -14.727 1.00 95.75 94 ASP A O 1
ATOM 712 N N . GLY A 1 95 ? 5.714 -4.796 -12.589 1.00 92.88 95 GLY A N 1
ATOM 713 C CA . GLY A 1 95 ? 7.046 -5.345 -12.783 1.00 92.88 95 GLY A CA 1
ATOM 714 C C . GLY A 1 95 ? 7.040 -6.862 -12.969 1.00 92.88 95 GLY A C 1
ATOM 715 O O . GLY A 1 95 ? 6.029 -7.490 -13.272 1.00 92.88 95 GLY A O 1
ATOM 716 N N . HIS A 1 96 ? 8.178 -7.512 -12.754 1.00 88.81 96 HIS A N 1
ATOM 717 C CA . HIS A 1 96 ? 8.274 -8.968 -12.937 1.00 88.81 96 HIS A CA 1
ATOM 718 C C . HIS A 1 96 ? 7.689 -9.800 -11.777 1.00 88.81 96 HIS A C 1
ATOM 720 O O . HIS A 1 96 ? 7.708 -11.029 -11.832 1.00 88.81 96 HIS A O 1
ATOM 726 N N . GLY A 1 97 ? 7.148 -9.149 -10.742 1.00 83.75 97 GLY A N 1
ATOM 727 C CA . GLY A 1 97 ? 6.533 -9.805 -9.588 1.00 83.75 97 GLY A CA 1
ATOM 728 C C . GLY A 1 97 ? 7.534 -10.300 -8.536 1.00 83.75 97 GLY A C 1
ATOM 729 O O . GLY A 1 97 ? 8.745 -10.353 -8.764 1.00 83.75 97 GLY A O 1
ATOM 730 N N . CYS A 1 98 ? 7.007 -10.666 -7.366 1.00 77.12 98 CYS A N 1
ATOM 731 C CA . CYS A 1 98 ? 7.771 -11.062 -6.176 1.00 77.12 98 CYS A CA 1
ATOM 732 C C . CYS A 1 98 ? 8.083 -12.567 -6.064 1.00 77.12 98 CYS A C 1
ATOM 734 O O . CYS A 1 98 ? 8.737 -12.980 -5.109 1.00 77.12 98 CYS A O 1
ATOM 736 N N . GLY A 1 99 ? 7.616 -13.394 -7.006 1.00 77.81 99 GLY A N 1
ATOM 737 C CA . GLY A 1 99 ? 7.720 -14.853 -6.903 1.00 77.81 99 GLY A CA 1
ATOM 738 C C . GLY A 1 99 ? 6.988 -15.417 -5.676 1.00 77.81 99 GLY A C 1
ATOM 739 O O . GLY A 1 99 ? 6.067 -14.793 -5.146 1.00 77.81 99 GLY A O 1
ATOM 740 N N . ALA A 1 100 ? 7.385 -16.615 -5.234 1.00 75.81 100 ALA A N 1
ATOM 741 C CA . ALA A 1 100 ? 6.860 -17.208 -4.006 1.00 75.81 100 ALA A CA 1
ATOM 742 C C . ALA A 1 100 ? 7.407 -16.456 -2.784 1.00 75.81 100 ALA A C 1
ATOM 744 O O . ALA A 1 100 ? 8.621 -16.380 -2.593 1.00 75.81 100 ALA A O 1
ATOM 745 N N . ILE A 1 101 ? 6.507 -15.920 -1.961 1.00 77.50 101 ILE A N 1
ATOM 746 C CA . ILE A 1 101 ? 6.867 -15.224 -0.729 1.00 77.50 101 ILE A CA 1
ATOM 747 C C . ILE A 1 101 ? 6.785 -16.190 0.448 1.00 77.50 101 ILE A C 1
ATOM 749 O O . ILE A 1 101 ? 5.739 -16.788 0.689 1.00 77.50 101 ILE A O 1
ATOM 753 N N . ASP A 1 102 ? 7.880 -16.292 1.197 1.00 76.06 102 ASP A N 1
ATOM 754 C CA . ASP A 1 102 ? 7.898 -16.938 2.506 1.00 76.06 102 ASP A CA 1
ATOM 755 C C . ASP A 1 102 ? 7.510 -15.913 3.593 1.00 76.06 102 ASP A C 1
ATOM 757 O O . ASP A 1 102 ? 8.234 -14.931 3.786 1.00 76.06 102 ASP A O 1
ATOM 761 N N . PRO A 1 103 ? 6.398 -16.107 4.327 1.00 69.06 103 PRO A N 1
ATOM 762 C CA . PRO A 1 103 ? 6.016 -15.234 5.437 1.00 69.06 103 PRO A CA 1
ATOM 763 C C . PRO A 1 103 ? 7.045 -15.199 6.578 1.00 69.06 103 PRO A C 1
ATOM 765 O O . PRO A 1 103 ? 7.084 -14.227 7.330 1.00 69.06 103 PRO A O 1
ATOM 768 N N . ALA A 1 104 ? 7.880 -16.237 6.709 1.00 71.94 104 ALA A 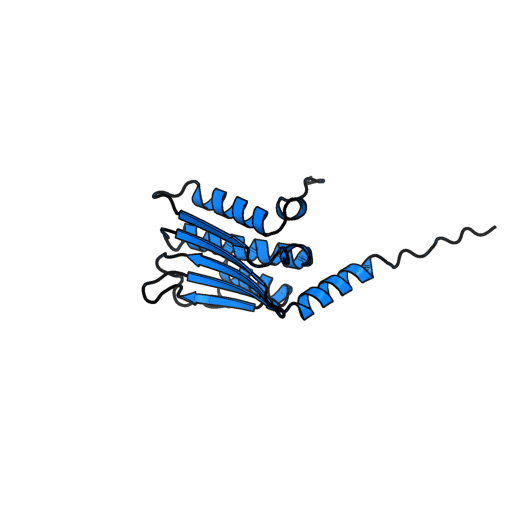N 1
ATOM 769 C CA . ALA A 1 104 ? 8.974 -16.304 7.677 1.00 71.94 104 ALA A CA 1
ATOM 770 C C . ALA A 1 104 ? 10.282 -15.677 7.154 1.00 71.94 104 ALA A C 1
ATOM 772 O O . ALA A 1 104 ? 11.301 -15.703 7.852 1.00 71.94 104 ALA A O 1
ATOM 773 N N . ALA A 1 105 ? 10.273 -15.102 5.944 1.00 72.44 105 ALA A N 1
ATOM 774 C CA . ALA A 1 105 ? 11.445 -14.472 5.357 1.00 72.44 105 ALA A CA 1
ATOM 775 C C . ALA A 1 105 ? 11.987 -13.346 6.248 1.00 72.44 105 ALA A C 1
ATOM 777 O O . ALA A 1 105 ? 11.267 -12.449 6.692 1.00 72.44 105 ALA A O 1
ATOM 778 N N . GLN A 1 106 ? 13.301 -13.356 6.453 1.00 70.19 106 GLN A N 1
ATOM 779 C CA . GLN A 1 106 ? 14.006 -12.265 7.117 1.00 70.19 106 GLN A CA 1
ATOM 780 C C . GLN A 1 106 ? 14.099 -11.050 6.174 1.00 70.19 106 GLN A C 1
ATOM 782 O O . GLN A 1 106 ? 14.262 -11.201 4.964 1.00 70.19 106 GLN A O 1
ATOM 787 N N . GLY A 1 107 ? 14.008 -9.833 6.720 1.00 82.56 107 GLY A N 1
ATOM 788 C CA . GLY A 1 107 ? 14.129 -8.583 5.956 1.00 82.56 107 GLY A CA 1
ATOM 789 C C . GLY A 1 107 ? 12.803 -7.846 5.741 1.00 82.56 107 GLY A C 1
ATOM 790 O O . GLY A 1 107 ? 11.915 -7.885 6.592 1.00 82.56 107 GLY A O 1
ATOM 791 N N . GLY A 1 108 ? 12.687 -7.124 4.620 1.00 85.88 108 GLY A N 1
ATOM 792 C CA . GLY A 1 108 ? 11.578 -6.200 4.342 1.00 85.88 108 GLY A CA 1
ATOM 793 C C . GLY A 1 108 ? 10.190 -6.829 4.471 1.00 85.88 108 GLY A C 1
ATOM 794 O O . GLY A 1 108 ? 9.314 -6.281 5.137 1.00 85.88 108 GLY A O 1
ATOM 795 N N . ILE A 1 109 ? 10.013 -8.026 3.907 1.00 88.56 109 ILE A N 1
ATOM 796 C CA . ILE A 1 109 ? 8.742 -8.759 3.936 1.00 88.56 109 ILE A CA 1
ATOM 797 C C . ILE A 1 109 ? 8.377 -9.229 5.348 1.00 88.56 109 ILE A C 1
ATOM 799 O O . ILE A 1 109 ? 7.257 -8.976 5.794 1.00 88.56 109 ILE A O 1
ATOM 803 N N . GLY A 1 110 ? 9.319 -9.817 6.092 1.00 88.44 110 GLY A N 1
ATOM 804 C CA . GLY A 1 110 ? 9.092 -10.194 7.489 1.00 88.44 110 GLY A CA 1
ATOM 805 C C . GLY A 1 110 ? 8.695 -8.992 8.349 1.00 88.44 110 GLY A C 1
ATOM 806 O O . GLY A 1 110 ? 7.742 -9.060 9.120 1.00 88.44 110 GLY A O 1
ATOM 807 N N . HIS A 1 111 ? 9.338 -7.837 8.148 1.00 89.62 111 HIS A N 1
ATOM 808 C CA . HIS A 1 111 ? 8.960 -6.610 8.848 1.00 89.62 111 HIS A CA 1
ATOM 809 C C . HIS A 1 111 ? 7.554 -6.101 8.489 1.00 89.62 111 HIS A C 1
ATOM 811 O O . HIS A 1 111 ? 6.915 -5.459 9.327 1.00 89.62 111 HIS A O 1
ATOM 817 N N . MET A 1 112 ? 7.071 -6.337 7.265 1.00 94.25 112 MET A N 1
ATOM 818 C CA . MET A 1 112 ? 5.690 -6.019 6.890 1.00 94.25 112 MET A CA 1
ATOM 819 C C . MET A 1 112 ? 4.700 -6.939 7.614 1.00 94.25 112 MET A C 1
ATOM 821 O O . MET A 1 112 ? 3.739 -6.438 8.195 1.00 94.25 112 MET A O 1
ATOM 825 N N . HIS A 1 113 ? 4.970 -8.249 7.664 1.00 93.62 113 HIS A N 1
ATOM 826 C CA . HIS A 1 113 ? 4.138 -9.209 8.398 1.00 93.62 113 HIS A CA 1
ATOM 827 C C . HIS A 1 113 ? 4.085 -8.914 9.899 1.00 93.62 113 HIS A C 1
ATOM 829 O O . HIS A 1 113 ? 2.994 -8.864 10.464 1.00 93.62 113 HIS A O 1
ATOM 835 N N . THR A 1 114 ? 5.229 -8.645 10.536 1.00 92.00 114 THR A N 1
ATOM 836 C CA . THR A 1 114 ? 5.273 -8.285 11.962 1.00 92.00 114 THR A CA 1
ATOM 837 C C . THR A 1 114 ? 4.426 -7.049 12.250 1.00 92.00 114 THR A C 1
ATOM 839 O O . THR A 1 114 ? 3.657 -7.042 13.205 1.00 92.00 114 THR A O 1
ATOM 842 N N . ARG A 1 115 ? 4.520 -6.004 11.416 1.00 93.12 115 ARG A N 1
ATOM 843 C CA . ARG A 1 115 ? 3.718 -4.786 11.605 1.00 93.12 115 ARG A CA 1
ATOM 844 C C . ARG A 1 115 ? 2.233 -5.025 11.399 1.00 93.12 115 ARG A C 1
ATOM 846 O O . ARG A 1 115 ? 1.451 -4.507 12.183 1.00 93.12 115 ARG A O 1
ATOM 853 N N . ALA A 1 116 ? 1.860 -5.799 10.382 1.00 93.94 116 ALA A N 1
ATOM 854 C CA . ALA A 1 116 ? 0.465 -6.137 10.136 1.00 93.94 116 ALA A CA 1
ATOM 855 C C . ALA A 1 116 ? -0.133 -6.888 11.336 1.00 93.94 116 ALA A C 1
ATOM 857 O O . ALA A 1 116 ? -1.178 -6.495 11.842 1.00 93.94 116 ALA A O 1
ATOM 858 N N . ALA A 1 117 ? 0.591 -7.879 11.867 1.00 92.25 117 ALA A N 1
ATOM 859 C CA . ALA A 1 117 ? 0.168 -8.638 13.040 1.00 92.25 117 ALA A CA 1
ATOM 860 C C . ALA A 1 117 ? -0.012 -7.765 14.295 1.00 92.25 117 ALA A C 1
ATOM 862 O O . ALA A 1 117 ? -0.966 -7.969 15.039 1.00 92.25 117 ALA A O 1
ATOM 863 N N . LEU A 1 118 ? 0.865 -6.776 14.516 1.00 90.38 118 LEU A N 1
ATOM 864 C CA . LEU A 1 118 ? 0.791 -5.879 15.679 1.00 90.38 118 LEU A CA 1
ATOM 865 C C . LEU A 1 118 ? -0.471 -5.010 15.715 1.00 90.38 118 LEU A C 1
ATOM 867 O O . LEU A 1 118 ? -0.895 -4.633 16.800 1.00 90.38 118 LEU A O 1
ATOM 871 N N . VAL A 1 119 ? -1.055 -4.699 14.556 1.00 89.75 119 VAL A N 1
ATOM 872 C CA . VAL A 1 119 ? -2.275 -3.876 14.440 1.00 89.75 119 VAL A CA 1
ATOM 873 C C . VAL A 1 119 ? -3.487 -4.687 13.975 1.00 89.75 119 VAL A C 1
ATOM 875 O O . VAL A 1 119 ? -4.462 -4.130 13.481 1.00 89.75 119 VAL A O 1
ATOM 878 N N . GLY A 1 120 ? -3.407 -6.022 14.042 1.00 91.94 120 GLY A N 1
ATOM 879 C CA . GLY A 1 120 ? -4.489 -6.910 13.606 1.00 91.94 120 GLY A CA 1
ATOM 880 C C . GLY A 1 120 ? -4.829 -6.830 12.111 1.00 91.94 120 GLY A C 1
ATOM 881 O O . GLY A 1 120 ? -5.883 -7.310 11.699 1.00 91.94 120 GLY A O 1
ATOM 882 N N . ALA A 1 121 ? -3.960 -6.248 11.282 1.00 94.44 121 ALA A N 1
ATOM 883 C CA . ALA A 1 121 ? -4.171 -6.145 9.845 1.00 94.44 121 ALA A CA 1
ATOM 884 C C . ALA A 1 121 ? -3.834 -7.462 9.139 1.00 94.44 121 ALA A C 1
ATOM 886 O O . ALA A 1 121 ? -2.848 -8.140 9.448 1.00 94.44 121 ALA A O 1
ATOM 887 N N . ARG A 1 122 ? -4.610 -7.794 8.109 1.00 95.62 122 ARG A N 1
ATOM 888 C CA . ARG A 1 122 ? -4.306 -8.898 7.196 1.00 95.62 122 ARG A CA 1
ATOM 889 C C . ARG A 1 122 ? -3.436 -8.373 6.064 1.00 95.62 122 ARG A C 1
ATOM 891 O O . ARG A 1 122 ? -3.793 -7.402 5.403 1.00 95.62 122 ARG A O 1
ATOM 898 N N . LEU A 1 123 ? -2.308 -9.035 5.827 1.00 96.00 123 LEU A N 1
ATOM 899 C CA . LEU A 1 123 ? -1.378 -8.714 4.746 1.00 96.00 123 LEU A CA 1
ATOM 900 C C . LEU A 1 123 ? -1.342 -9.860 3.736 1.00 96.00 123 LEU A C 1
ATOM 902 O O . LEU A 1 123 ? -1.051 -10.999 4.104 1.00 96.00 123 LEU A O 1
ATOM 906 N N . ARG A 1 124 ? -1.616 -9.553 2.468 1.00 94.88 124 ARG A N 1
ATOM 907 C CA . ARG A 1 124 ? -1.583 -10.508 1.355 1.00 94.88 124 ARG A CA 1
ATOM 908 C C . ARG A 1 124 ? -0.684 -9.999 0.237 1.00 94.88 124 ARG A C 1
ATOM 910 O O . ARG A 1 124 ? -0.624 -8.799 -0.026 1.00 94.88 124 ARG A O 1
ATOM 917 N N . PHE A 1 125 ? -0.019 -10.934 -0.430 1.00 93.81 125 PHE A N 1
ATOM 918 C CA . PHE A 1 125 ? 0.765 -10.689 -1.632 1.00 93.81 125 PHE A CA 1
ATOM 919 C C . PHE A 1 125 ? 0.208 -11.560 -2.744 1.00 93.81 125 PHE A C 1
ATOM 921 O O . PHE A 1 125 ? 0.105 -12.778 -2.601 1.00 93.81 125 PHE A O 1
ATOM 928 N N . GLU A 1 126 ? -0.176 -10.926 -3.837 1.00 92.81 126 GLU A N 1
ATOM 929 C CA . GLU A 1 126 ? -0.898 -11.548 -4.935 1.00 92.81 126 GLU A CA 1
ATOM 930 C C . GLU A 1 126 ? -0.229 -11.158 -6.260 1.00 92.81 126 GLU A C 1
ATOM 932 O O . GLU A 1 126 ? 0.320 -10.058 -6.372 1.00 92.81 126 GLU A O 1
ATOM 937 N N . PRO A 1 127 ? -0.261 -12.014 -7.293 1.00 91.88 127 PRO A N 1
ATOM 938 C CA . PRO A 1 127 ? 0.096 -11.592 -8.642 1.00 91.88 127 PRO A CA 1
ATOM 939 C C . PRO A 1 127 ? -0.820 -10.450 -9.101 1.00 91.88 127 PRO A C 1
ATOM 941 O O . PRO A 1 127 ? -2.041 -10.542 -8.962 1.00 91.88 127 PRO A O 1
ATOM 944 N N . ALA A 1 128 ? -0.252 -9.381 -9.664 1.00 90.56 128 ALA A N 1
ATOM 945 C CA . ALA A 1 128 ? -1.058 -8.271 -10.179 1.00 90.56 128 ALA A CA 1
ATOM 946 C C . ALA A 1 128 ? -1.796 -8.646 -11.477 1.00 90.56 128 ALA A C 1
ATOM 948 O O . ALA A 1 128 ? -2.937 -8.229 -11.682 1.00 90.56 128 ALA A O 1
ATOM 949 N N . ASP A 1 129 ? -1.149 -9.440 -12.335 1.00 85.88 129 ASP A N 1
ATOM 950 C CA . ASP A 1 129 ? -1.695 -10.004 -13.568 1.00 85.88 129 ASP A CA 1
ATOM 951 C C . ASP A 1 129 ? -1.051 -11.379 -13.856 1.00 85.88 129 ASP A C 1
ATOM 953 O O . ASP A 1 129 ? -0.038 -11.768 -13.274 1.00 85.88 129 ASP A O 1
ATOM 957 N N . ARG A 1 130 ? -1.603 -12.127 -14.816 1.00 77.38 130 ARG A N 1
ATOM 958 C CA . ARG A 1 130 ? -1.080 -13.419 -15.290 1.00 77.38 130 ARG A CA 1
ATOM 959 C C . ARG A 1 130 ? 0.336 -13.334 -15.861 1.00 77.38 130 ARG A C 1
ATOM 961 O O . ARG A 1 130 ? 1.001 -14.359 -15.965 1.00 77.38 130 ARG A O 1
ATOM 968 N N . LYS A 1 131 ? 0.764 -12.146 -16.294 1.00 73.25 131 LYS A N 1
ATOM 969 C CA . LYS A 1 131 ? 2.072 -11.908 -16.923 1.00 73.25 131 LYS A CA 1
ATOM 970 C C . LYS A 1 131 ? 3.131 -11.375 -15.954 1.00 73.25 131 LYS A C 1
ATOM 972 O O . LYS A 1 131 ? 4.283 -11.273 -16.363 1.00 73.25 131 LYS A O 1
ATOM 977 N N . GLY A 1 132 ? 2.762 -11.042 -14.714 1.00 82.94 132 GLY A N 1
ATOM 978 C CA . GLY A 1 132 ? 3.677 -10.472 -13.727 1.00 82.94 132 GLY A CA 1
ATOM 979 C C . GLY A 1 132 ? 3.016 -9.464 -12.786 1.00 82.94 132 GLY A C 1
ATOM 980 O O . GLY A 1 132 ? 1.791 -9.382 -12.683 1.00 82.94 132 GLY A O 1
ATOM 981 N N . GLY A 1 133 ? 3.866 -8.694 -12.115 1.00 91.88 133 GLY A N 1
ATOM 982 C CA . GLY A 1 133 ? 3.513 -7.652 -11.162 1.00 91.88 133 GLY A CA 1
ATOM 983 C C . GLY A 1 133 ? 3.165 -8.184 -9.777 1.00 91.88 133 GLY A C 1
ATOM 984 O O . GLY A 1 133 ? 2.795 -9.350 -9.605 1.00 91.88 133 GLY A O 1
ATOM 985 N N . THR A 1 134 ? 3.281 -7.316 -8.778 1.00 95.50 134 THR A N 1
ATOM 986 C CA . THR A 1 134 ? 2.919 -7.632 -7.393 1.00 95.50 134 THR A CA 1
ATOM 987 C C . THR A 1 134 ? 1.769 -6.749 -6.949 1.00 95.50 134 THR A C 1
ATOM 989 O O . THR A 1 134 ? 1.773 -5.542 -7.173 1.00 95.50 134 THR A O 1
ATOM 992 N N . ARG A 1 135 ? 0.790 -7.349 -6.279 1.00 96.69 135 ARG A N 1
ATOM 993 C CA . ARG A 1 135 ? -0.282 -6.670 -5.561 1.00 96.69 135 ARG A CA 1
ATOM 994 C C . ARG A 1 135 ? -0.131 -6.976 -4.076 1.00 96.69 135 ARG A C 1
ATOM 996 O O . ARG A 1 135 ? -0.316 -8.110 -3.645 1.00 96.69 135 ARG A O 1
ATOM 1003 N N . VAL A 1 136 ? 0.209 -5.960 -3.295 1.00 97.50 136 VAL A N 1
ATOM 1004 C CA . VAL A 1 136 ? 0.269 -6.023 -1.833 1.00 97.50 136 VAL A CA 1
ATOM 1005 C C . VAL A 1 136 ? -1.027 -5.447 -1.284 1.00 97.50 136 VAL A C 1
ATOM 1007 O O . VAL A 1 136 ? -1.311 -4.272 -1.511 1.00 97.50 136 VAL A O 1
ATOM 1010 N N . VAL A 1 137 ? -1.810 -6.261 -0.579 1.00 97.75 137 VAL A N 1
ATOM 1011 C CA . VAL A 1 137 ? -3.101 -5.871 0.003 1.00 97.75 137 VAL A CA 1
ATOM 1012 C C . VAL A 1 137 ? -2.988 -5.873 1.519 1.00 97.75 137 VAL A C 1
ATOM 1014 O O . VAL A 1 137 ? -2.637 -6.890 2.117 1.00 97.75 137 VAL A O 1
ATOM 1017 N N . ILE A 1 138 ? -3.306 -4.737 2.128 1.00 97.88 138 ILE A N 1
ATOM 1018 C CA . ILE A 1 138 ? -3.396 -4.565 3.574 1.00 97.88 138 ILE A CA 1
ATOM 1019 C C . ILE A 1 138 ? -4.861 -4.301 3.898 1.00 97.88 138 ILE A C 1
ATOM 1021 O O . ILE A 1 138 ? -5.432 -3.343 3.384 1.00 97.88 138 ILE A O 1
ATOM 1025 N N . GLU A 1 139 ? -5.461 -5.155 4.715 1.00 97.00 139 GLU A N 1
ATOM 1026 C CA . GLU A 1 139 ? -6.885 -5.130 5.050 1.00 97.00 139 GLU A CA 1
ATOM 1027 C C . GLU A 1 139 ? -7.065 -5.055 6.562 1.00 97.00 139 GLU A C 1
ATOM 1029 O O . GLU A 1 139 ? -6.403 -5.769 7.317 1.00 97.00 139 GLU A O 1
ATOM 1034 N N . ILE A 1 140 ? -7.968 -4.179 6.989 1.00 94.69 140 ILE A N 1
ATOM 1035 C CA . ILE A 1 140 ? -8.271 -3.915 8.391 1.00 94.69 140 ILE A CA 1
ATOM 1036 C C . ILE A 1 140 ? -9.778 -3.991 8.581 1.00 94.69 140 ILE A C 1
ATOM 1038 O O . ILE A 1 140 ? -10.526 -3.347 7.843 1.00 94.69 140 ILE A O 1
ATOM 1042 N N . ASP A 1 141 ? -10.210 -4.742 9.590 1.00 91.44 141 ASP A N 1
ATOM 1043 C CA . ASP A 1 141 ? -11.606 -4.781 10.018 1.00 91.44 141 ASP A CA 1
ATOM 1044 C C . ASP A 1 141 ? -11.939 -3.485 10.787 1.00 91.44 141 ASP A C 1
ATOM 1046 O O . ASP A 1 141 ? -11.282 -3.143 11.774 1.00 91.44 141 ASP A O 1
ATOM 1050 N N . ARG A 1 142 ? -12.954 -2.735 10.333 1.00 80.88 142 ARG A N 1
ATOM 1051 C CA . ARG A 1 142 ? -13.311 -1.417 10.898 1.00 80.88 142 ARG A CA 1
ATOM 1052 C C . ARG A 1 142 ? -13.754 -1.501 12.353 1.00 80.88 142 ARG A C 1
ATOM 1054 O O . ARG A 1 142 ? -13.371 -0.653 13.145 1.00 80.88 142 ARG A O 1
ATOM 1061 N N . GLU A 1 143 ? -14.479 -2.553 12.716 1.00 74.81 143 GLU A N 1
ATOM 1062 C CA . GLU A 1 143 ? -14.918 -2.786 14.096 1.00 74.81 143 GLU A CA 1
ATOM 1063 C C . GLU A 1 143 ? -13.721 -2.965 15.048 1.00 74.81 143 GLU A C 1
ATOM 1065 O O . GLU A 1 143 ? -13.710 -2.443 16.161 1.00 74.81 143 GLU A O 1
ATOM 1070 N N . SER A 1 144 ? -12.658 -3.636 14.588 1.00 69.69 144 SER A N 1
ATOM 1071 C CA . SER A 1 144 ? -11.415 -3.784 15.354 1.00 69.69 144 SER A CA 1
ATOM 1072 C C . SER A 1 144 ? -10.619 -2.477 15.431 1.00 69.69 144 SER A C 1
ATOM 1074 O O . SER A 1 144 ? -10.069 -2.163 16.485 1.00 69.69 144 SER A O 1
ATOM 1076 N N . ALA A 1 145 ? -10.605 -1.684 14.354 1.00 68.12 145 ALA A N 1
ATOM 1077 C CA . ALA A 1 145 ? -9.959 -0.370 14.335 1.00 68.12 145 ALA A CA 1
ATOM 1078 C C . ALA A 1 145 ? -10.649 0.641 15.273 1.00 68.12 145 ALA A C 1
ATOM 1080 O O . ALA A 1 145 ? -9.979 1.422 15.950 1.00 68.12 145 ALA A O 1
ATOM 1081 N N . GLU A 1 146 ? -11.981 0.611 15.342 1.00 67.62 146 GLU A N 1
ATOM 1082 C CA . GLU A 1 146 ? -12.786 1.460 16.228 1.00 67.62 146 GLU A CA 1
ATOM 1083 C C . GLU A 1 146 ? -12.620 1.064 17.704 1.00 67.62 146 GLU A C 1
ATOM 1085 O O . GLU A 1 146 ? -12.477 1.936 18.564 1.00 67.62 146 GLU A O 1
ATOM 1090 N N . ALA A 1 147 ? -12.548 -0.238 18.007 1.00 62.94 147 ALA A N 1
ATOM 1091 C CA . ALA A 1 147 ? -12.260 -0.728 19.356 1.00 62.94 147 ALA A CA 1
ATOM 1092 C C . ALA A 1 147 ? -10.860 -0.310 19.849 1.00 62.94 147 ALA A C 1
ATOM 1094 O O . ALA A 1 147 ? -10.700 0.083 21.006 1.00 62.94 147 ALA A O 1
ATOM 1095 N N . GLU A 1 148 ? -9.851 -0.340 18.973 1.00 63.47 148 GLU A N 1
ATOM 1096 C CA . GLU A 1 148 ? -8.494 0.121 19.289 1.00 63.47 148 GLU A CA 1
ATOM 1097 C C . GLU A 1 148 ? -8.449 1.642 19.525 1.00 63.47 148 GLU A C 1
ATOM 1099 O O . GLU A 1 148 ? -7.813 2.113 20.473 1.00 63.47 148 GLU A O 1
ATOM 1104 N N . ALA A 1 149 ? -9.188 2.419 18.725 1.00 6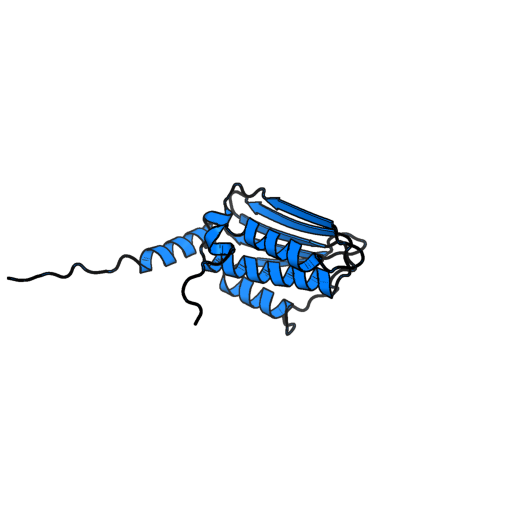0.62 149 ALA A N 1
ATOM 1105 C CA . ALA A 1 149 ? -9.341 3.858 18.933 1.00 60.62 149 ALA A CA 1
ATOM 1106 C C . ALA A 1 149 ? -10.034 4.183 20.274 1.00 60.62 149 ALA A C 1
ATOM 1108 O O . ALA A 1 149 ? -9.589 5.076 20.999 1.00 60.62 149 ALA A O 1
ATOM 1109 N N . ALA A 1 150 ? -11.070 3.425 20.653 1.00 60.16 150 ALA A N 1
ATOM 1110 C CA . ALA A 1 150 ? -11.771 3.582 21.930 1.00 60.16 150 ALA A CA 1
ATOM 1111 C C . ALA A 1 150 ? -10.902 3.201 23.147 1.00 60.16 150 ALA A C 1
ATOM 1113 O O . ALA A 1 150 ? -10.944 3.871 24.185 1.00 60.16 150 ALA A O 1
ATOM 1114 N N . ALA A 1 151 ? -10.070 2.163 23.020 1.00 60.25 151 ALA A N 1
ATOM 1115 C CA 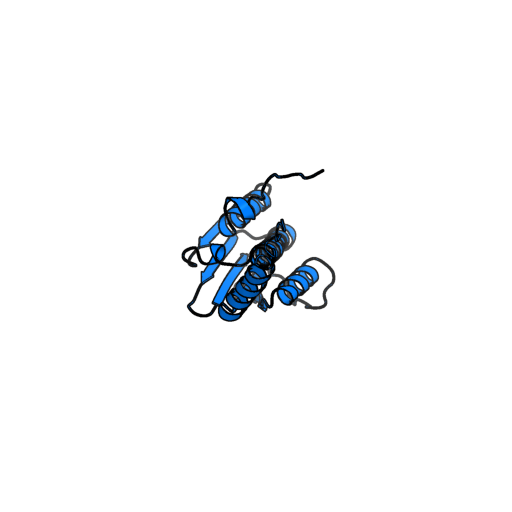. ALA A 1 151 ? -9.121 1.766 24.059 1.00 60.25 151 ALA A CA 1
ATOM 1116 C C . ALA A 1 151 ? -8.028 2.830 24.270 1.00 60.25 151 ALA A C 1
ATOM 1118 O O . ALA A 1 151 ? -7.675 3.138 25.409 1.00 60.25 151 ALA A O 1
ATOM 1119 N N . CYS A 1 152 ? -7.546 3.450 23.188 1.00 54.75 152 CYS A N 1
ATOM 1120 C CA . CYS A 1 152 ? -6.591 4.557 23.254 1.00 54.75 152 CYS A CA 1
ATOM 1121 C C . CYS A 1 152 ? -7.209 5.827 23.878 1.00 54.75 152 CYS A C 1
ATOM 1123 O O . CYS A 1 152 ? -6.570 6.479 24.702 1.00 54.75 152 CYS A O 1
ATOM 1125 N N . GLY A 1 153 ? -8.476 6.138 23.568 1.00 49.91 153 GLY A N 1
ATOM 1126 C CA . GLY A 1 153 ? -9.192 7.295 24.126 1.00 49.91 153 GLY A CA 1
ATOM 1127 C C . GLY A 1 153 ? -9.510 7.197 25.626 1.00 49.91 153 GLY A C 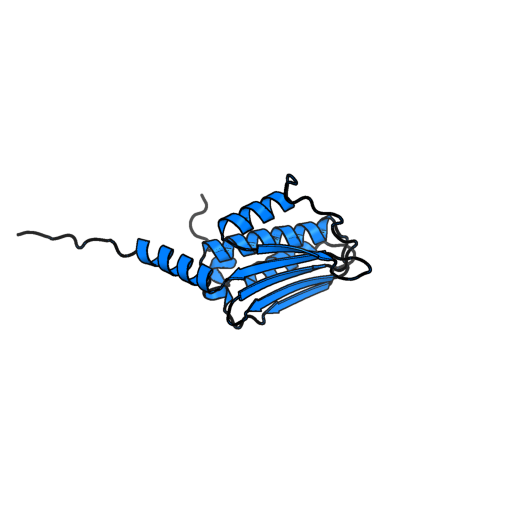1
ATOM 1128 O O . GLY A 1 153 ? -9.575 8.216 26.314 1.00 49.91 153 GLY A O 1
ATOM 1129 N N . THR A 1 154 ? -9.652 5.984 26.169 1.00 48.94 154 THR A N 1
ATOM 1130 C CA . THR A 1 154 ? -9.952 5.782 27.601 1.00 48.94 154 THR A CA 1
ATOM 1131 C C . THR A 1 154 ? -8.748 6.105 28.498 1.00 48.94 154 THR A C 1
ATOM 1133 O O . THR A 1 154 ? -8.920 6.644 29.590 1.00 48.94 154 THR A O 1
ATOM 1136 N N . ALA A 1 155 ? -7.520 5.882 28.019 1.00 45.44 155 ALA A N 1
ATOM 1137 C CA . ALA A 1 155 ? -6.289 6.098 28.789 1.00 45.44 155 ALA A CA 1
ATOM 1138 C C . ALA A 1 155 ? -5.982 7.578 29.115 1.00 45.44 155 ALA A C 1
ATOM 1140 O O . ALA A 1 155 ? -5.103 7.857 29.926 1.00 45.44 155 ALA A O 1
ATOM 1141 N N . ILE A 1 156 ? -6.700 8.530 28.508 1.00 48.72 156 ILE A N 1
ATOM 1142 C CA . ILE A 1 156 ? -6.477 9.976 28.681 1.00 48.72 156 ILE A CA 1
ATOM 1143 C C . ILE A 1 156 ? -7.477 10.601 29.683 1.00 48.72 156 ILE A C 1
ATOM 1145 O O . ILE A 1 156 ? -7.356 11.777 30.018 1.00 48.72 156 ILE A O 1
ATOM 1149 N N . THR A 1 157 ? -8.438 9.828 30.218 1.00 44.28 157 THR A N 1
ATOM 1150 C CA . THR A 1 157 ? -9.523 10.333 31.096 1.00 44.28 157 THR A CA 1
ATOM 1151 C C . THR A 1 157 ? -9.430 9.827 32.550 1.00 44.28 157 THR A C 1
ATOM 1153 O O . THR A 1 157 ? -10.443 9.644 33.213 1.00 44.28 157 THR A O 1
ATOM 1156 N N . GLU A 1 158 ? -8.222 9.619 33.088 1.00 39.97 158 GLU A N 1
ATOM 1157 C CA . GLU A 1 158 ? -8.000 9.352 34.529 1.00 39.97 158 GLU A CA 1
ATOM 1158 C C . GLU A 1 158 ? -7.049 10.374 35.185 1.00 39.97 158 GLU A C 1
ATOM 1160 O O . GLU A 1 158 ? -6.263 10.056 36.075 1.00 39.97 158 GLU A O 1
ATOM 1165 N N . ALA A 1 159 ? -7.127 11.647 34.791 1.00 43.81 159 ALA A N 1
ATOM 1166 C CA . ALA A 1 159 ? -6.581 12.729 35.610 1.00 43.81 159 ALA A CA 1
ATOM 1167 C C . ALA A 1 159 ? -7.600 13.086 36.709 1.00 43.81 159 ALA A C 1
ATOM 1169 O O . ALA A 1 159 ? -8.546 13.840 36.481 1.00 43.81 159 ALA A O 1
ATOM 1170 N N . GLN A 1 160 ? -7.432 12.490 37.894 1.00 48.50 160 GLN A N 1
ATOM 1171 C CA . GLN A 1 160 ? -8.229 12.777 39.093 1.00 48.50 160 GLN A CA 1
ATOM 1172 C C . GLN A 1 160 ? -8.227 14.284 39.428 1.00 48.50 160 GLN A C 1
ATOM 1174 O O . GLN A 1 160 ? -7.176 14.924 39.325 1.00 48.50 160 GLN A O 1
ATOM 1179 N N . PRO A 1 161 ? -9.348 14.866 39.897 1.00 49.75 161 PRO A N 1
ATOM 1180 C CA . PRO A 1 161 ? -9.344 16.235 40.391 1.00 49.75 161 PRO A CA 1
ATOM 1181 C C . PRO A 1 161 ? -8.524 16.306 41.683 1.00 49.75 161 PRO A C 1
ATOM 1183 O O . PRO A 1 161 ? -8.780 15.574 42.642 1.00 49.75 161 PRO A O 1
ATOM 1186 N N . VAL A 1 162 ? -7.532 17.195 41.707 1.00 50.97 162 VAL A N 1
ATOM 1187 C CA . VAL A 1 162 ? -6.789 17.534 42.921 1.00 50.97 162 VAL A CA 1
ATOM 1188 C C . VAL A 1 162 ? -7.761 18.256 43.852 1.00 50.97 162 VAL A C 1
ATOM 1190 O O . VAL A 1 162 ? -8.190 19.374 43.577 1.00 50.97 162 VAL A O 1
ATOM 1193 N N . ALA A 1 163 ? -8.164 17.580 44.923 1.00 52.09 163 ALA A N 1
ATOM 1194 C CA . ALA A 1 163 ? -8.895 18.191 46.018 1.00 52.09 163 ALA A CA 1
ATOM 1195 C C . ALA A 1 163 ? -7.945 19.131 46.776 1.00 52.09 163 ALA A C 1
ATOM 1197 O O . ALA A 1 163 ? -7.047 18.663 47.475 1.00 52.09 163 ALA A O 1
ATOM 1198 N N . GLU A 1 164 ? -8.137 20.443 46.651 1.00 50.53 164 GLU A N 1
ATOM 1199 C CA . GLU A 1 164 ? -7.593 21.398 47.618 1.00 50.53 164 GLU A CA 1
ATOM 1200 C C . GLU A 1 164 ? -8.522 21.444 48.833 1.00 50.53 164 GLU A C 1
ATOM 1202 O O . GLU A 1 164 ? -9.687 21.840 48.759 1.00 50.53 164 GLU A O 1
ATOM 1207 N N . ALA A 1 165 ? -7.990 20.954 49.949 1.00 45.53 165 ALA A N 1
ATOM 1208 C CA . ALA A 1 165 ? -8.594 20.997 51.262 1.00 45.53 165 ALA A CA 1
ATOM 1209 C C . ALA A 1 165 ? -8.103 22.243 52.018 1.00 45.53 165 ALA A C 1
ATOM 1211 O O . ALA A 1 165 ? -6.896 22.406 52.169 1.00 45.53 165 ALA A O 1
ATOM 1212 N N . VAL A 1 166 ? -9.082 22.995 52.541 1.00 50.75 166 VAL A N 1
ATOM 1213 C CA . VAL A 1 166 ? -9.059 23.926 53.695 1.00 50.75 166 VAL A CA 1
ATOM 1214 C C . VAL A 1 166 ? -8.177 25.171 53.593 1.00 50.75 166 VAL A C 1
ATOM 1216 O O . VAL A 1 166 ? -6.938 25.061 53.690 1.00 50.75 166 VAL A O 1
#

pLDDT: mean 84.29, std 16.51, range [39.97, 98.44]

Foldseek 3Di:
DPPDDDDCCRVPNLQRLLVVLLCVLQVPDVPGAAEEEEEAAVCVRVVFDPLVSVLVSLLSSLVSNCCSPPFSFNYWYWYWHDDPWKTKIKIKGPGAADPDDDCPDPDSSVSNSVSCVVLVWDWDWDAPDPRGIIMIMIMDTVVSRVVVVVVVVVVVPPPDDPDDDD

Sequence (166 aa):
VDDMRPSVLELFGLRDAVEAHLNRSVARAKPPIAVRIADTSDGSADGLSETLRTALYRIVQEAINNAVRHAAPSRIEVQLASTATTFNVTVTDDGHGCGAIDPAAQGGIGHMHTRAALVGARLRFEPADRKGGTRVVIEIDRESAEAEAAACGTAITEAQPVAEAV

Radius of gyration: 18.54 Å; Cα contacts (8 Å, |Δi|>4): 263; chains: 1; bounding box: 36×41×71 Å

Solvent-accessible surface area (backbone atoms only — not comparable to full-atom values): 9505 Å² total; per-residue (Å²): 141,85,85,84,74,78,46,57,48,75,75,59,30,60,68,50,35,50,50,56,48,52,54,63,69,40,71,80,46,82,74,74,48,48,76,46,78,47,79,62,30,85,65,54,70,72,76,46,37,69,69,51,46,50,41,51,52,54,38,52,50,49,54,53,49,45,37,67,76,68,22,74,36,57,36,41,36,39,38,38,38,50,58,99,55,35,41,35,43,36,41,37,29,64,13,69,31,75,76,86,78,60,80,84,37,83,57,74,66,25,54,36,50,54,43,26,58,76,66,70,30,48,76,47,80,42,72,56,45,100,88,28,5,32,26,40,40,39,38,36,51,41,69,60,48,50,52,52,39,52,58,59,59,55,76,74,73,74,80,74,82,83,80,84,78,134